Protein AF-A0A1A3HHD6-F1 (afdb_monomer)

Sequence (108 aa):
MLLSFALVALCALGLLAALVPSLWAFLPICSDNCDDPKFSKFFDHTFTGAAVVVDGEVAAVAVAGIGMVVAGIRRTTLWLWPALGAAMVVAAFFGALLIWVNGIPSGH

Foldseek 3Di:
DVLLVLLVVLLVVLLVVLCVLQVVLPPVPCPPCVPPVLNVLLNVLSVVLSVLLVVLLVVLCVQLVVQQVVCVVVVHDNNPRSVSSSVSNVVSSVVSVVSNVVSHDDDD

Secondary structure (DSSP, 8-state):
-HHHHHHHHHHHHHHHHHHHHHHHHTSTTHHHHTT-HHHHHHHHHHHHHHHHHHHHHHHHHHHHHHHHHHHHHHT--SSHHHHHHHHHHHHHHHHHHHHHHHHS----

pLDDT: mean 79.75, std 10.61, range [39.75, 90.88]

Mean predicted aligned error: 7.67 Å

Solvent-accessible surface area (backbone atoms only — not comparable to full-atom values): 5554 Å² total; per-residue (Å²): 106,72,54,54,53,50,34,54,51,50,46,54,50,50,53,56,58,42,45,54,57,47,56,59,65,66,47,81,69,55,81,83,47,65,86,39,69,57,51,51,47,28,46,53,24,38,52,51,20,39,48,41,36,54,54,25,38,54,51,15,52,50,51,17,49,55,39,34,53,52,19,60,74,68,72,45,78,56,63,61,26,29,52,51,17,38,51,38,37,53,51,22,44,53,52,19,50,55,38,38,61,72,18,54,72,76,94,122

Nearest PDB structures (foldseek):
  8gym-assembly1_x  TM=5.907E-01  e=2.708E+00  Tetrahymena thermophila SB210
  8bqs-assembly1_Eq  TM=5.824E-01  e=2.855E+00  Tetrahymena thermophila SB210
  7a0g-assembly1_DDD  TM=4.537E-01  e=1.773E+00  Serratia marcescens

Radius of gyration: 17.62 Å; Cα contacts (8 Å, |Δi|>4): 101; chains: 1; bounding box: 45×20×51 Å

Structure (mmCIF, N/CA/C/O backbone):
data_AF-A0A1A3HHD6-F1
#
_entry.id   AF-A0A1A3HHD6-F1
#
loop_
_atom_site.group_PDB
_atom_site.id
_atom_site.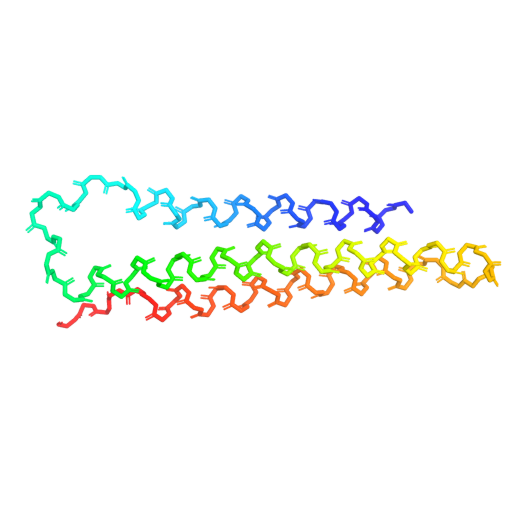type_symbol
_atom_site.label_atom_id
_atom_site.label_alt_id
_atom_site.label_comp_id
_atom_site.label_asym_id
_atom_site.label_entity_id
_atom_site.label_seq_id
_atom_site.pdbx_PDB_ins_code
_atom_site.Cartn_x
_atom_site.Cartn_y
_atom_site.Cartn_z
_atom_site.occupancy
_atom_site.B_iso_or_equiv
_atom_site.auth_seq_id
_atom_site.auth_comp_id
_atom_site.auth_asym_id
_atom_site.auth_atom_id
_atom_site.pdbx_PDB_model_num
ATOM 1 N N . MET A 1 1 ? -7.575 6.551 18.641 1.00 63.56 1 MET A N 1
ATOM 2 C CA . MET A 1 1 ? -7.049 7.797 18.043 1.00 63.56 1 MET A CA 1
ATOM 3 C C . MET A 1 1 ? -5.671 7.598 17.432 1.00 63.56 1 MET A C 1
ATOM 5 O O . MET A 1 1 ? -5.590 7.677 16.219 1.00 63.56 1 MET A O 1
ATOM 9 N N . LEU A 1 2 ? -4.625 7.267 18.201 1.00 79.50 2 LEU A N 1
ATOM 10 C CA . LEU A 1 2 ? -3.255 7.068 17.680 1.00 79.50 2 LEU A CA 1
ATOM 11 C C . LEU A 1 2 ? -3.164 6.131 16.459 1.00 79.50 2 LEU A C 1
ATOM 13 O O . LEU A 1 2 ? -2.543 6.481 15.466 1.00 79.50 2 LEU A O 1
ATOM 17 N N . LEU A 1 3 ? -3.854 4.989 16.492 1.00 80.06 3 LEU A N 1
ATOM 18 C CA . LEU A 1 3 ? -3.890 4.038 15.373 1.00 80.06 3 LEU A CA 1
ATOM 19 C C . LEU A 1 3 ? -4.563 4.581 14.103 1.00 80.06 3 LEU A C 1
ATOM 21 O O . LEU A 1 3 ? -4.149 4.250 13.000 1.00 80.06 3 LEU A O 1
ATOM 25 N N . SER A 1 4 ? -5.583 5.426 14.244 1.00 78.38 4 SER A N 1
ATOM 26 C CA . SER A 1 4 ? -6.248 6.066 13.106 1.00 78.38 4 SER A CA 1
ATOM 27 C C 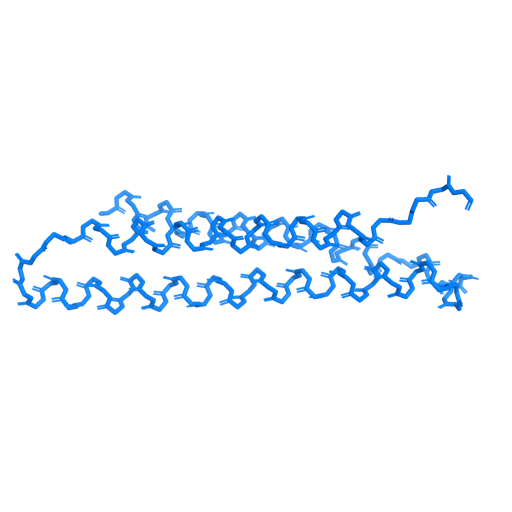. SER A 1 4 ? -5.336 7.117 12.466 1.00 78.38 4 SER A C 1
ATOM 29 O O . SER A 1 4 ? -5.264 7.196 11.246 1.00 78.38 4 SER A O 1
ATOM 31 N N . PHE A 1 5 ? -4.587 7.872 13.279 1.00 83.31 5 PHE A N 1
ATOM 32 C CA . PHE A 1 5 ? -3.547 8.779 12.782 1.00 83.31 5 PHE A CA 1
ATOM 33 C C . PHE A 1 5 ? -2.412 8.020 12.092 1.00 83.31 5 PHE A C 1
ATOM 35 O O . PHE A 1 5 ? -1.962 8.442 11.033 1.00 83.31 5 PHE A O 1
ATOM 42 N N . ALA A 1 6 ? -1.987 6.885 12.653 1.00 82.44 6 ALA A N 1
ATOM 43 C CA . ALA A 1 6 ? -0.982 6.028 12.034 1.00 82.44 6 ALA A CA 1
ATOM 44 C C . ALA A 1 6 ? -1.450 5.488 10.673 1.00 82.44 6 ALA A C 1
ATOM 46 O O . ALA A 1 6 ? -0.678 5.515 9.723 1.00 82.44 6 ALA A O 1
ATOM 47 N N . LEU A 1 7 ? -2.714 5.066 10.552 1.00 81.56 7 LEU A N 1
ATOM 48 C CA . LEU A 1 7 ? -3.293 4.631 9.278 1.00 81.56 7 LEU A CA 1
ATOM 49 C C . LEU A 1 7 ? -3.264 5.748 8.225 1.00 81.56 7 LEU A C 1
ATOM 51 O O . LEU A 1 7 ? -2.801 5.525 7.114 1.00 81.56 7 LEU A O 1
ATOM 55 N N . VAL A 1 8 ? -3.701 6.958 8.586 1.00 83.31 8 VAL A N 1
ATOM 56 C CA . VAL A 1 8 ? -3.680 8.112 7.670 1.00 83.31 8 VAL A CA 1
ATOM 57 C C . VAL A 1 8 ? -2.250 8.476 7.266 1.00 83.31 8 VAL A C 1
ATOM 59 O O . VAL A 1 8 ? -1.994 8.743 6.095 1.00 83.31 8 VAL A O 1
ATOM 62 N N . ALA A 1 9 ? -1.307 8.454 8.211 1.00 85.44 9 ALA A N 1
ATOM 63 C CA . ALA A 1 9 ? 0.103 8.699 7.922 1.00 85.44 9 ALA A CA 1
ATOM 64 C C . ALA A 1 9 ? 0.687 7.638 6.976 1.00 85.44 9 ALA A C 1
ATOM 66 O O . ALA A 1 9 ? 1.444 7.986 6.075 1.0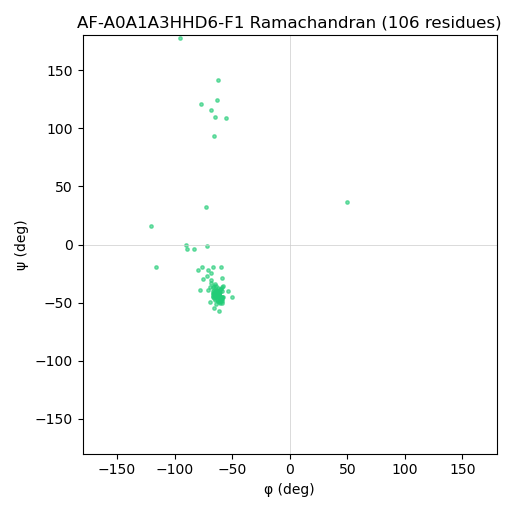0 85.44 9 ALA A O 1
ATOM 67 N N . LEU A 1 10 ? 0.312 6.365 7.145 1.00 82.69 10 LEU A N 1
ATOM 68 C CA . LEU A 1 10 ? 0.728 5.275 6.261 1.00 82.69 10 LEU A CA 1
ATOM 69 C C . LEU A 1 10 ? 0.171 5.438 4.845 1.00 82.69 10 LEU A C 1
ATOM 71 O O . LEU A 1 10 ? 0.931 5.253 3.904 1.00 82.69 10 LEU A O 1
ATOM 75 N N . CYS A 1 11 ? -1.093 5.838 4.683 1.00 82.19 11 CYS A N 1
ATOM 76 C CA . CYS A 1 11 ? -1.649 6.170 3.366 1.00 82.19 11 CYS A CA 1
ATOM 77 C C . CYS A 1 11 ? -0.907 7.352 2.719 1.00 82.19 11 CYS A C 1
ATOM 79 O O . CYS A 1 11 ? -0.494 7.299 1.568 1.00 82.19 11 CYS A O 1
ATOM 81 N N . ALA A 1 12 ? -0.648 8.423 3.477 1.00 83.75 12 ALA A N 1
ATOM 82 C CA . ALA A 1 12 ? 0.110 9.558 2.950 1.00 83.75 12 ALA A CA 1
ATOM 83 C C . ALA A 1 12 ? 1.530 9.153 2.507 1.00 83.75 12 ALA A C 1
ATOM 85 O O . ALA A 1 12 ? 1.999 9.583 1.455 1.00 83.75 12 ALA A O 1
ATOM 86 N N . LEU A 1 13 ? 2.204 8.304 3.287 1.00 85.69 13 LEU A N 1
ATOM 87 C CA . LEU A 1 13 ? 3.514 7.749 2.944 1.00 85.69 13 LEU A CA 1
ATOM 88 C C . LEU A 1 13 ? 3.452 6.831 1.718 1.00 85.69 13 LEU A C 1
ATOM 90 O O . LEU A 1 13 ? 4.337 6.918 0.870 1.00 85.69 13 LEU A O 1
ATOM 94 N N . GLY A 1 14 ? 2.421 5.989 1.608 1.00 77.88 14 GLY A N 1
ATOM 95 C CA . GLY A 1 14 ? 2.189 5.109 0.463 1.00 77.88 14 GLY A CA 1
ATOM 96 C C . GLY A 1 14 ? 2.053 5.899 -0.834 1.00 77.88 14 GLY A C 1
ATOM 97 O O . GLY A 1 14 ? 2.797 5.655 -1.787 1.00 77.88 14 GLY A O 1
ATOM 98 N N . LEU A 1 15 ? 1.205 6.929 -0.831 1.00 80.62 15 LEU A N 1
ATOM 99 C CA . LEU A 1 15 ? 1.046 7.858 -1.952 1.00 80.62 15 LEU A CA 1
ATOM 100 C C . LEU A 1 15 ? 2.346 8.589 -2.304 1.00 80.62 15 LEU A C 1
ATOM 102 O O . LEU A 1 15 ? 2.725 8.638 -3.474 1.00 80.62 15 LEU A O 1
ATOM 106 N N . LEU A 1 16 ? 3.056 9.134 -1.310 1.00 84.56 16 LEU A N 1
ATOM 107 C CA . LEU A 1 16 ? 4.339 9.815 -1.533 1.00 84.56 16 LEU A CA 1
ATOM 108 C C . LEU A 1 16 ? 5.386 8.885 -2.141 1.00 84.56 16 LEU A C 1
ATOM 110 O O . LEU A 1 16 ? 6.152 9.293 -3.011 1.00 84.56 16 LEU A O 1
ATOM 114 N N . ALA A 1 17 ? 5.418 7.631 -1.712 1.00 79.38 17 ALA A N 1
ATOM 115 C CA . ALA A 1 17 ? 6.347 6.665 -2.257 1.00 79.38 17 ALA A CA 1
ATOM 116 C C . ALA A 1 17 ? 5.939 6.158 -3.650 1.00 79.38 17 ALA A C 1
ATOM 118 O O . ALA A 1 17 ? 6.830 5.887 -4.446 1.00 79.38 17 ALA A O 1
ATOM 119 N N . ALA A 1 18 ? 4.646 6.104 -3.992 1.00 76.94 18 ALA A N 1
ATOM 120 C CA . ALA A 1 18 ? 4.178 5.831 -5.358 1.00 76.94 18 ALA A CA 1
ATOM 121 C C . ALA A 1 18 ? 4.420 7.009 -6.325 1.00 76.94 18 ALA A C 1
ATOM 123 O O . ALA A 1 18 ? 4.605 6.812 -7.531 1.00 76.94 18 ALA A O 1
ATOM 124 N N . LEU A 1 19 ? 4.475 8.237 -5.802 1.00 79.56 19 LEU A N 1
ATOM 125 C CA . LEU A 1 19 ? 4.817 9.443 -6.561 1.00 79.56 19 LEU A CA 1
ATOM 126 C C . LEU A 1 19 ? 6.254 9.416 -7.099 1.00 79.56 19 LEU A C 1
ATOM 128 O O . LEU A 1 19 ? 6.498 9.886 -8.203 1.00 79.56 19 LEU A O 1
ATOM 132 N N . VAL A 1 20 ? 7.211 8.845 -6.365 1.00 80.50 20 VAL A N 1
ATOM 133 C CA . VAL A 1 20 ? 8.623 8.814 -6.790 1.00 80.50 20 VAL A CA 1
ATOM 134 C C . VAL A 1 20 ? 8.834 8.047 -8.109 1.00 80.50 20 VAL A C 1
ATOM 136 O O . VAL A 1 20 ? 9.342 8.652 -9.055 1.00 80.50 20 VAL A O 1
ATOM 139 N N . PRO A 1 21 ? 8.451 6.760 -8.238 1.00 72.25 21 PRO A N 1
ATOM 140 C CA . PRO A 1 21 ? 8.638 6.012 -9.477 1.00 72.25 21 PRO A CA 1
ATOM 141 C C . PRO A 1 21 ? 7.740 6.528 -10.607 1.00 72.25 21 PRO A C 1
ATOM 143 O O . PRO A 1 21 ? 8.179 6.542 -11.754 1.00 72.25 21 PRO A O 1
ATOM 146 N N . SER A 1 22 ? 6.529 7.018 -10.312 1.00 73.56 22 SER A N 1
ATOM 147 C CA . SER A 1 22 ? 5.662 7.612 -11.341 1.00 73.56 22 SER A CA 1
ATOM 148 C C . SER A 1 22 ? 6.254 8.899 -11.920 1.00 73.56 22 SER A C 1
ATOM 150 O O . SER A 1 22 ? 6.336 9.023 -13.138 1.00 73.56 22 SER A O 1
ATOM 152 N N . LEU A 1 23 ? 6.763 9.816 -11.090 1.00 77.19 23 LEU A N 1
ATOM 153 C CA . LEU A 1 23 ? 7.492 11.001 -11.563 1.00 77.19 23 LEU A CA 1
ATOM 154 C C . LEU A 1 23 ? 8.719 10.620 -12.396 1.00 77.19 23 LEU A C 1
ATOM 156 O O . LEU A 1 23 ? 9.020 11.284 -13.386 1.00 77.19 23 LEU A O 1
ATOM 160 N N . TRP A 1 24 ? 9.401 9.537 -12.022 1.00 70.81 24 TRP A N 1
ATOM 161 C CA . TRP A 1 24 ? 10.541 9.022 -12.773 1.00 70.81 24 TRP A CA 1
ATOM 162 C C . TRP A 1 24 ? 10.136 8.494 -14.157 1.00 70.81 24 TRP A C 1
ATOM 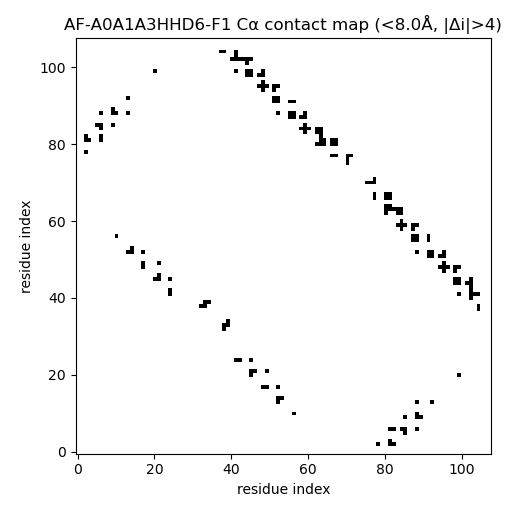164 O O . TRP A 1 24 ? 10.824 8.759 -15.138 1.00 70.81 24 TRP A O 1
ATOM 174 N N . ALA A 1 25 ? 8.984 7.824 -14.258 1.00 65.94 25 ALA A N 1
ATOM 175 C CA . ALA A 1 25 ? 8.416 7.357 -15.523 1.00 65.94 25 ALA A CA 1
ATOM 176 C C . ALA A 1 25 ? 7.922 8.497 -16.439 1.00 65.94 25 ALA A C 1
ATOM 178 O O . ALA A 1 25 ? 7.868 8.319 -17.653 1.00 65.94 25 ALA A O 1
ATOM 179 N N . PHE A 1 26 ? 7.585 9.666 -15.882 1.00 64.81 26 PHE A N 1
ATOM 180 C CA . PHE A 1 26 ? 7.174 10.858 -16.639 1.00 64.81 26 PHE A CA 1
ATOM 181 C C . PHE A 1 26 ? 8.336 11.778 -17.052 1.00 64.81 26 PHE A C 1
ATOM 183 O O . PHE A 1 26 ? 8.106 12.763 -17.761 1.00 64.81 26 PHE A O 1
ATOM 190 N N . LEU A 1 27 ? 9.579 11.494 -16.639 1.00 63.66 27 LEU A N 1
ATOM 191 C CA . LEU A 1 27 ? 10.742 12.235 -17.131 1.00 63.66 27 LEU A CA 1
ATOM 192 C C . LEU A 1 27 ? 10.880 12.042 -18.656 1.00 63.66 27 LEU A C 1
ATOM 194 O O . LEU A 1 27 ? 10.679 10.933 -19.152 1.00 63.66 27 LEU A O 1
ATOM 198 N N . PRO A 1 28 ? 11.265 13.085 -19.417 1.00 53.81 28 PRO A N 1
ATOM 199 C CA . PRO A 1 28 ? 11.270 13.092 -20.886 1.00 53.81 28 PRO A CA 1
ATOM 200 C C . PRO A 1 28 ? 12.388 12.240 -21.531 1.00 53.81 28 PRO A C 1
ATOM 202 O O . PRO A 1 28 ? 12.876 12.558 -22.610 1.00 53.81 28 PRO A O 1
ATOM 205 N N . ILE A 1 29 ? 12.786 11.132 -20.900 1.00 54.41 29 ILE A N 1
ATOM 206 C CA . ILE A 1 29 ? 13.745 10.141 -21.425 1.00 54.41 29 ILE A CA 1
ATOM 207 C C . ILE A 1 29 ? 13.157 9.401 -22.647 1.00 54.41 29 ILE A C 1
ATOM 209 O O . ILE A 1 29 ? 13.879 8.865 -23.483 1.00 54.41 29 ILE A O 1
ATOM 213 N N . CYS A 1 30 ? 11.834 9.445 -22.801 1.00 55.44 30 CYS A N 1
ATOM 214 C CA . CYS A 1 30 ? 11.072 8.810 -23.871 1.00 55.44 30 CYS A CA 1
ATOM 215 C C . CYS A 1 30 ? 11.213 9.453 -25.267 1.00 55.44 30 CYS A C 1
ATOM 217 O O . CYS A 1 30 ? 10.620 8.943 -26.212 1.00 55.44 30 CYS A O 1
ATOM 219 N N . SER A 1 31 ? 11.973 10.544 -25.444 1.00 55.56 31 SER A N 1
ATOM 220 C CA . SER A 1 31 ? 12.144 11.128 -26.788 1.00 55.56 31 SER A CA 1
ATOM 221 C C . SER A 1 31 ? 12.961 10.234 -27.732 1.00 55.56 31 SER A C 1
ATOM 223 O O . SER A 1 31 ? 12.684 10.244 -28.926 1.00 55.56 31 SER A O 1
ATOM 225 N N . ASP A 1 32 ? 13.911 9.444 -27.211 1.00 58.41 32 ASP A N 1
ATOM 226 C CA . ASP A 1 32 ? 14.823 8.633 -28.041 1.00 58.41 32 ASP A CA 1
ATOM 227 C C . ASP A 1 32 ? 14.675 7.108 -27.837 1.00 58.41 32 ASP A C 1
ATOM 229 O O . ASP A 1 32 ? 15.046 6.334 -28.715 1.00 58.41 32 ASP A O 1
ATOM 233 N N . ASN A 1 33 ? 14.080 6.656 -26.723 1.00 57.50 33 ASN A N 1
ATOM 234 C CA . ASN A 1 33 ? 14.027 5.233 -26.329 1.00 57.50 33 ASN A CA 1
ATOM 235 C C . ASN A 1 33 ? 12.601 4.652 -26.181 1.00 57.50 33 ASN A C 1
ATOM 237 O O . ASN A 1 33 ? 12.423 3.591 -25.583 1.00 57.50 33 ASN A O 1
ATOM 241 N N . CYS A 1 34 ? 11.579 5.325 -26.718 1.00 57.56 34 CYS A N 1
ATOM 242 C CA . CYS A 1 34 ? 10.163 4.952 -26.553 1.00 57.56 34 CYS A CA 1
ATOM 243 C C . CYS A 1 34 ? 9.794 3.542 -27.059 1.00 57.56 34 CYS A C 1
ATOM 245 O O . CYS A 1 34 ? 8.882 2.924 -26.514 1.00 57.56 34 CYS A O 1
ATOM 247 N N . ASP A 1 35 ? 10.506 3.028 -28.065 1.00 62.00 35 ASP A N 1
ATOM 248 C CA . ASP A 1 35 ? 10.251 1.701 -28.650 1.00 62.00 35 ASP A CA 1
ATOM 249 C C . ASP A 1 35 ? 11.042 0.565 -27.978 1.00 62.00 35 ASP A C 1
ATOM 251 O O . ASP A 1 35 ? 10.915 -0.600 -28.361 1.00 62.00 35 ASP A O 1
ATOM 255 N N . ASP A 1 36 ? 11.864 0.864 -26.968 1.00 68.94 36 ASP A N 1
ATOM 256 C CA . ASP A 1 36 ? 12.636 -0.165 -26.279 1.00 68.94 36 ASP A CA 1
ATOM 257 C C . ASP A 1 36 ? 11.721 -0.948 -25.307 1.00 68.94 36 ASP A C 1
ATOM 259 O O . ASP A 1 36 ? 11.137 -0.365 -24.382 1.00 68.94 36 ASP A O 1
ATOM 263 N N . PRO A 1 37 ? 11.587 -2.282 -25.459 1.00 71.31 37 PRO A N 1
ATOM 264 C CA . PRO A 1 37 ? 10.728 -3.106 -24.606 1.00 71.31 37 PRO A CA 1
ATOM 265 C C . PRO A 1 37 ? 11.114 -3.051 -23.119 1.00 71.31 37 PRO A C 1
ATOM 267 O O . PRO A 1 37 ? 10.299 -3.369 -22.250 1.00 71.31 37 PRO A O 1
ATOM 270 N N . LYS A 1 38 ? 12.346 -2.632 -22.796 1.00 68.19 38 LYS A N 1
ATOM 271 C CA . LYS A 1 38 ? 12.778 -2.394 -21.414 1.00 68.19 38 LYS A CA 1
ATOM 272 C C . LYS A 1 38 ? 12.028 -1.212 -20.781 1.00 68.19 38 LYS A C 1
ATOM 274 O O . LYS A 1 38 ? 11.672 -1.283 -19.605 1.00 68.19 38 LYS A O 1
ATOM 279 N N . PHE A 1 39 ? 11.738 -0.163 -21.553 1.00 70.75 39 PHE A N 1
ATOM 280 C CA . PHE A 1 39 ? 11.023 1.025 -21.077 1.00 70.75 39 PHE A CA 1
ATOM 281 C C . PHE A 1 39 ? 9.515 0.792 -20.965 1.00 70.75 39 PHE A C 1
ATOM 283 O O . PHE A 1 39 ? 8.916 1.204 -19.971 1.00 70.75 39 PHE A O 1
ATOM 290 N N . SER A 1 40 ? 8.905 0.064 -21.907 1.00 74.81 40 SER A N 1
ATOM 291 C CA . SER A 1 40 ? 7.478 -0.278 -21.821 1.00 74.81 40 SER A CA 1
ATOM 292 C C . SER A 1 40 ? 7.170 -1.166 -20.610 1.00 74.81 40 SER A C 1
ATOM 294 O O . SER A 1 40 ? 6.208 -0.903 -19.887 1.00 74.81 40 SER A O 1
ATOM 296 N N . LYS A 1 41 ? 8.035 -2.147 -20.304 1.00 77.38 41 LYS A N 1
ATOM 297 C CA . LYS A 1 41 ? 7.914 -2.978 -19.094 1.00 77.38 41 LYS A CA 1
ATOM 298 C C . LYS A 1 41 ? 8.020 -2.146 -17.811 1.00 77.38 41 LYS A C 1
ATOM 300 O O . LYS A 1 41 ? 7.226 -2.348 -16.892 1.00 77.38 41 LYS A O 1
ATOM 305 N N . PHE A 1 42 ? 8.981 -1.222 -17.743 1.00 76.38 42 PHE A N 1
ATOM 306 C CA . PHE A 1 42 ? 9.158 -0.339 -16.586 1.00 76.38 42 PHE A CA 1
ATOM 307 C C . PHE A 1 42 ? 7.942 0.571 -16.370 1.00 76.38 42 PHE A C 1
ATOM 309 O O . PHE A 1 42 ? 7.482 0.722 -15.236 1.00 76.38 42 PHE A O 1
ATOM 316 N N . PHE A 1 43 ? 7.392 1.138 -17.446 1.00 78.50 43 PHE A N 1
ATOM 317 C CA . PHE A 1 43 ? 6.222 2.014 -17.386 1.00 78.50 43 PHE A CA 1
ATOM 318 C C . PHE A 1 43 ? 4.979 1.258 -16.897 1.00 78.50 43 PHE A C 1
ATOM 320 O O . PHE A 1 43 ? 4.315 1.697 -15.958 1.00 78.50 43 PHE A O 1
ATOM 327 N N . ASP A 1 44 ? 4.722 0.077 -17.463 1.00 82.31 44 ASP A N 1
ATOM 328 C CA . ASP A 1 44 ? 3.582 -0.769 -17.103 1.00 82.31 44 ASP A CA 1
ATOM 329 C C . ASP A 1 44 ? 3.659 -1.259 -15.646 1.00 82.31 44 ASP A C 1
ATOM 331 O O . ASP A 1 44 ? 2.690 -1.169 -14.891 1.00 82.31 44 ASP A O 1
ATOM 335 N N . HIS A 1 45 ? 4.843 -1.684 -15.189 1.00 83.56 45 HIS A N 1
ATOM 336 C CA . HIS A 1 45 ? 5.045 -2.096 -13.794 1.00 83.56 45 HIS A CA 1
ATOM 337 C C . HIS A 1 45 ? 4.956 -0.913 -12.822 1.00 83.56 45 HIS A C 1
ATOM 339 O O . HIS A 1 45 ? 4.411 -1.058 -11.727 1.00 83.56 45 HIS A O 1
ATOM 345 N N . THR A 1 46 ? 5.442 0.270 -13.208 1.00 82.56 46 THR A N 1
ATOM 346 C CA . THR A 1 46 ? 5.308 1.493 -12.402 1.00 82.56 46 THR A CA 1
ATOM 347 C C . THR A 1 46 ? 3.840 1.845 -12.172 1.00 82.56 46 THR A C 1
ATOM 349 O O . THR A 1 46 ? 3.431 2.020 -11.021 1.00 82.56 46 THR A O 1
ATOM 352 N N . PHE A 1 47 ? 3.040 1.879 -13.243 1.00 82.38 47 PHE A N 1
ATOM 353 C CA . PHE A 1 47 ? 1.603 2.153 -13.170 1.00 82.38 47 PHE A CA 1
ATOM 354 C C . PHE A 1 47 ? 0.839 1.071 -12.412 1.00 82.38 47 PHE A C 1
ATOM 356 O O . PHE A 1 47 ? 0.023 1.392 -11.551 1.00 82.38 47 PHE A O 1
ATOM 363 N N . THR A 1 48 ? 1.142 -0.200 -12.675 1.00 86.94 48 THR A N 1
ATOM 364 C CA . THR A 1 48 ? 0.518 -1.325 -11.970 1.00 86.94 48 THR A CA 1
ATOM 365 C C . THR A 1 48 ? 0.810 -1.259 -10.473 1.00 86.94 48 THR A C 1
ATOM 367 O O . THR A 1 48 ? -0.101 -1.389 -9.661 1.00 86.94 48 THR A O 1
ATOM 370 N N . GLY A 1 49 ? 2.059 -0.989 -10.080 1.00 85.06 49 GLY A N 1
ATOM 371 C CA . GLY A 1 49 ? 2.414 -0.824 -8.672 1.00 85.06 49 GLY A CA 1
ATOM 372 C C . GLY A 1 49 ? 1.708 0.372 -8.025 1.00 85.06 49 GLY A C 1
ATOM 373 O O . GLY A 1 49 ? 1.215 0.248 -6.908 1.00 85.06 49 GLY A O 1
ATOM 374 N N . ALA A 1 50 ? 1.574 1.500 -8.732 1.00 85.44 50 ALA A N 1
ATOM 375 C CA . ALA A 1 50 ? 0.817 2.652 -8.237 1.00 85.44 50 ALA A CA 1
ATOM 376 C C . ALA A 1 50 ? -0.676 2.330 -8.041 1.00 85.44 50 ALA A C 1
ATOM 378 O O . ALA A 1 50 ? -1.244 2.687 -7.009 1.00 85.44 50 ALA A O 1
ATOM 379 N N . ALA A 1 51 ? -1.294 1.608 -8.981 1.00 87.12 51 ALA A N 1
ATOM 380 C CA . ALA A 1 51 ? -2.677 1.151 -8.858 1.00 87.12 51 ALA A CA 1
ATOM 381 C C . ALA A 1 51 ? -2.865 0.243 -7.632 1.00 87.12 51 ALA A C 1
ATOM 383 O O . ALA A 1 51 ? -3.769 0.471 -6.834 1.00 87.12 51 ALA A O 1
ATOM 384 N N . VAL A 1 52 ? -1.948 -0.708 -7.409 1.00 90.25 52 VAL A N 1
ATOM 385 C CA . VAL A 1 52 ? -1.970 -1.598 -6.235 1.00 90.25 52 VAL A CA 1
ATOM 386 C C . VAL A 1 52 ? -1.920 -0.818 -4.917 1.00 90.25 52 VAL A C 1
ATOM 388 O O . VAL A 1 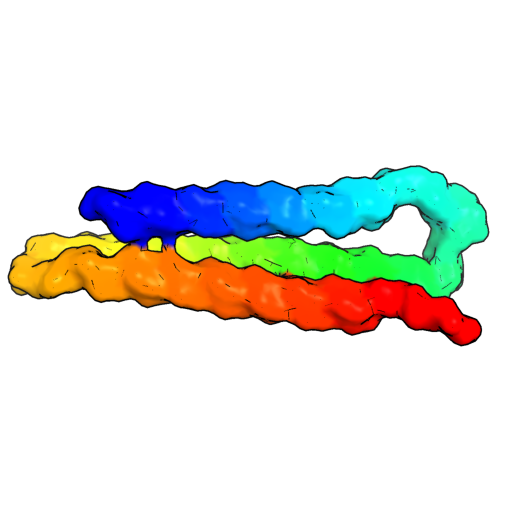52 ? -2.632 -1.178 -3.978 1.00 90.25 52 VAL A O 1
ATOM 391 N N . VAL A 1 53 ? -1.117 0.251 -4.831 1.00 87.50 53 VAL A N 1
ATOM 392 C CA . VAL A 1 53 ? -1.080 1.118 -3.637 1.00 87.50 53 VAL A CA 1
ATOM 393 C C . VAL A 1 53 ? -2.426 1.812 -3.432 1.00 87.50 53 VAL A C 1
ATOM 395 O O . VAL A 1 53 ? -2.994 1.713 -2.347 1.00 87.50 53 VAL A O 1
ATOM 398 N N . VAL A 1 54 ? -2.959 2.469 -4.467 1.00 89.06 54 VAL A N 1
ATOM 399 C CA . VAL A 1 54 ? -4.216 3.230 -4.370 1.00 89.06 54 VAL A CA 1
ATOM 400 C C . VAL A 1 54 ? -5.391 2.319 -4.009 1.00 89.06 54 VAL A C 1
ATOM 402 O O . VAL A 1 54 ? -6.127 2.607 -3.065 1.00 89.06 54 VAL A O 1
ATOM 405 N N . ASP A 1 55 ? -5.541 1.189 -4.700 1.00 89.06 55 ASP A N 1
ATOM 406 C CA . ASP A 1 55 ? -6.615 0.229 -4.432 1.00 89.06 55 ASP A CA 1
ATOM 407 C C . ASP A 1 55 ? -6.484 -0.386 -3.030 1.00 89.06 55 ASP A C 1
ATOM 409 O O . ASP A 1 55 ? -7.474 -0.543 -2.306 1.00 89.06 55 ASP A O 1
ATOM 413 N N . GLY A 1 56 ? -5.250 -0.683 -2.608 1.00 87.62 56 GLY A N 1
ATOM 414 C CA . GLY A 1 56 ? -4.947 -1.190 -1.274 1.00 87.62 56 GLY A CA 1
ATOM 415 C C . GLY A 1 56 ? -5.312 -0.206 -0.162 1.00 87.62 56 GLY A C 1
ATOM 416 O O . GLY A 1 56 ? -5.888 -0.607 0.852 1.00 87.62 56 GLY A O 1
ATOM 417 N N . GLU A 1 57 ? -5.037 1.084 -0.354 1.00 88.62 57 GLU A N 1
ATOM 418 C CA . GLU A 1 57 ? -5.407 2.142 0.589 1.00 88.62 57 GLU A CA 1
ATOM 419 C C . GLU A 1 57 ? -6.921 2.335 0.681 1.00 88.62 57 GLU A C 1
ATOM 421 O O . GLU A 1 57 ? -7.465 2.411 1.787 1.00 88.62 57 GLU A O 1
ATOM 426 N N . VAL A 1 58 ? -7.625 2.351 -0.455 1.00 90.88 58 VAL A N 1
ATOM 427 C CA . VAL A 1 58 ? -9.092 2.453 -0.482 1.00 90.88 58 VAL A CA 1
ATOM 428 C C . VAL A 1 58 ? -9.720 1.287 0.282 1.00 90.88 58 VAL A C 1
ATOM 430 O O . VAL A 1 58 ? -10.579 1.499 1.145 1.00 90.88 58 VAL A O 1
ATOM 433 N N . ALA A 1 59 ? -9.257 0.059 0.030 1.00 90.62 59 ALA A N 1
ATOM 434 C CA . ALA A 1 59 ? -9.725 -1.124 0.742 1.00 90.62 59 ALA A CA 1
ATOM 435 C C . ALA A 1 59 ? -9.411 -1.051 2.247 1.00 90.62 59 ALA A C 1
ATOM 437 O O . ALA A 1 59 ? -10.281 -1.323 3.077 1.00 90.62 59 ALA A O 1
ATOM 438 N N . ALA A 1 60 ? -8.198 -0.634 2.614 1.00 88.19 60 ALA A N 1
ATOM 439 C CA . ALA A 1 60 ? -7.775 -0.495 4.004 1.00 88.19 60 ALA A CA 1
ATOM 440 C C . ALA A 1 60 ? -8.634 0.510 4.785 1.00 88.19 60 ALA A C 1
ATOM 442 O O . ALA A 1 60 ? -9.076 0.218 5.901 1.00 88.19 60 ALA A O 1
ATOM 443 N N . VAL A 1 61 ? -8.900 1.680 4.198 1.00 88.44 61 VAL A N 1
ATOM 444 C CA . VAL A 1 61 ? -9.737 2.721 4.806 1.00 88.44 61 VAL A CA 1
ATOM 445 C C . VAL A 1 61 ? -11.185 2.250 4.922 1.00 88.44 61 VAL A C 1
ATOM 447 O O . VAL A 1 61 ? -11.798 2.448 5.972 1.00 88.44 61 VAL A O 1
ATOM 450 N N . ALA A 1 62 ? -11.724 1.576 3.901 1.00 90.50 62 ALA A N 1
ATOM 451 C CA . ALA A 1 62 ? -13.073 1.017 3.949 1.00 90.50 62 ALA A CA 1
ATOM 452 C C . ALA A 1 62 ? -13.219 -0.013 5.081 1.00 90.50 62 ALA A C 1
ATOM 454 O O . ALA A 1 62 ? -14.141 0.085 5.893 1.00 90.50 62 ALA A O 1
ATOM 455 N N . VAL A 1 63 ? -12.281 -0.959 5.192 1.00 90.19 63 VAL A N 1
ATOM 456 C CA . VAL A 1 63 ? -12.294 -1.993 6.237 1.00 90.19 63 VAL A CA 1
ATOM 457 C C . VAL A 1 63 ? -12.136 -1.382 7.629 1.00 90.19 63 VAL A C 1
ATOM 459 O O . VAL A 1 63 ? -12.897 -1.718 8.540 1.00 90.19 63 VAL A O 1
ATOM 462 N N . ALA A 1 64 ? -11.198 -0.448 7.805 1.00 87.50 64 ALA A N 1
ATOM 463 C CA . ALA A 1 64 ? -11.003 0.234 9.080 1.00 87.50 64 ALA A CA 1
ATOM 464 C C . ALA A 1 64 ? -12.229 1.074 9.475 1.00 87.50 64 ALA A C 1
ATOM 466 O O . ALA A 1 64 ? -12.652 1.037 10.631 1.00 87.50 64 ALA A O 1
ATOM 467 N N . GLY A 1 65 ? -12.822 1.801 8.525 1.00 85.75 65 GLY A N 1
ATOM 468 C CA . GLY A 1 65 ? -13.993 2.648 8.739 1.00 85.75 65 GLY A CA 1
ATOM 469 C C . GLY A 1 65 ? -15.238 1.843 9.105 1.00 85.75 65 GLY A C 1
ATOM 470 O O . GLY A 1 65 ? -15.823 2.065 10.167 1.00 85.75 65 GLY A O 1
ATOM 471 N N . ILE A 1 66 ? -15.608 0.861 8.276 1.00 89.81 66 ILE A N 1
ATOM 472 C CA . ILE A 1 66 ? -16.756 -0.027 8.526 1.00 89.81 66 ILE A CA 1
ATOM 473 C C . ILE A 1 66 ? -16.561 -0.770 9.850 1.00 89.81 66 ILE A C 1
ATOM 475 O O . ILE A 1 66 ? -17.463 -0.817 10.688 1.00 89.81 66 ILE A O 1
ATOM 479 N N . GLY A 1 67 ? -15.358 -1.295 10.073 1.00 85.25 67 GLY A N 1
ATOM 480 C CA . GLY A 1 67 ? -14.987 -1.991 11.292 1.00 85.25 67 GLY A CA 1
ATOM 481 C C . GLY A 1 67 ? -15.140 -1.144 12.554 1.00 85.25 67 GLY A C 1
ATOM 482 O O . GLY A 1 67 ? -15.724 -1.599 13.539 1.00 85.25 67 GLY A O 1
ATOM 483 N N . MET A 1 68 ? -14.685 0.113 12.523 1.00 85.19 68 MET A N 1
ATOM 484 C CA . MET A 1 68 ? -14.870 1.044 13.639 1.00 85.19 68 MET A CA 1
ATOM 485 C C . MET A 1 68 ? -16.344 1.370 13.893 1.00 85.19 68 MET A C 1
ATOM 487 O O . MET A 1 68 ? -16.748 1.412 15.054 1.00 85.19 68 MET A O 1
ATOM 491 N N . VAL A 1 69 ? -17.161 1.549 12.847 1.00 87.19 69 VAL A N 1
ATOM 492 C CA . VAL A 1 69 ? -18.611 1.779 12.995 1.00 87.19 69 VAL A CA 1
ATOM 493 C C . VAL A 1 69 ? -19.276 0.580 13.669 1.00 87.19 69 VAL A C 1
ATOM 495 O O . VAL A 1 69 ? -19.970 0.737 14.674 1.00 87.19 69 VAL A O 1
ATOM 498 N N . VAL A 1 70 ? -19.013 -0.634 13.177 1.00 86.25 70 VAL A N 1
ATOM 499 C CA . VAL A 1 70 ? -19.570 -1.869 13.748 1.00 86.25 70 VAL A CA 1
ATOM 500 C C . VAL A 1 70 ? -19.098 -2.074 15.187 1.00 86.25 70 VAL A C 1
ATOM 502 O O . VAL A 1 70 ? -19.907 -2.412 16.053 1.00 86.25 70 VAL A O 1
ATOM 505 N N . ALA A 1 71 ? -17.815 -1.839 15.472 1.00 85.56 71 ALA A N 1
ATOM 506 C CA . ALA A 1 71 ? -17.272 -1.967 16.820 1.00 85.56 71 ALA A CA 1
ATOM 507 C C . ALA A 1 71 ? -17.849 -0.929 17.789 1.00 85.56 71 ALA A C 1
ATOM 509 O O . ALA A 1 71 ? -18.107 -1.260 18.945 1.00 85.56 71 ALA A O 1
ATOM 510 N N . GLY A 1 72 ? -18.106 0.293 17.314 1.00 84.00 72 GLY A N 1
ATOM 511 C CA . GLY A 1 72 ? -18.786 1.337 18.077 1.00 84.00 72 GLY A CA 1
ATOM 512 C C . GLY A 1 72 ? -20.218 0.945 18.439 1.00 84.00 72 GLY A C 1
ATOM 513 O O . GLY A 1 72 ? -20.606 1.063 19.600 1.00 84.00 72 GLY A O 1
ATOM 514 N N . ILE A 1 73 ? -20.972 0.389 17.483 1.00 88.88 73 ILE A N 1
ATOM 515 C CA . ILE A 1 73 ? -22.340 -0.108 17.712 1.00 88.88 73 ILE A CA 1
ATOM 516 C C . ILE A 1 73 ? -22.337 -1.270 18.714 1.00 88.88 73 ILE A C 1
ATOM 518 O O . ILE A 1 73 ? -23.157 -1.309 19.629 1.00 88.88 73 ILE A O 1
ATOM 522 N N . ARG A 1 74 ? -21.400 -2.215 18.567 1.00 88.62 74 ARG A N 1
ATOM 523 C CA . ARG A 1 74 ? -21.320 -3.418 19.412 1.00 88.62 74 ARG A CA 1
ATOM 524 C C . ARG A 1 74 ? -20.589 -3.205 20.741 1.00 88.62 74 ARG A C 1
ATOM 526 O O . ARG A 1 74 ? -20.524 -4.139 21.534 1.00 88.62 74 ARG A O 1
ATOM 533 N N . ARG A 1 75 ? -20.036 -2.010 20.991 1.00 81.38 75 ARG A N 1
ATOM 534 C CA . ARG A 1 75 ? -19.144 -1.706 22.130 1.00 81.38 75 ARG A CA 1
ATOM 535 C C . ARG A 1 75 ? -17.998 -2.718 22.281 1.00 81.38 75 ARG A C 1
ATOM 537 O O . ARG A 1 75 ? -17.613 -3.081 23.389 1.00 81.38 75 ARG A O 1
ATOM 544 N N . THR A 1 76 ? -17.468 -3.190 21.158 1.00 81.38 76 THR A N 1
ATOM 545 C CA . THR A 1 76 ? -16.332 -4.120 21.110 1.00 81.38 76 THR A CA 1
ATOM 546 C C . THR A 1 76 ? -15.018 -3.366 20.911 1.00 81.38 76 THR A C 1
ATOM 548 O O . THR A 1 76 ? -14.996 -2.149 20.744 1.00 81.38 76 THR A O 1
ATOM 551 N N . THR A 1 77 ? -13.898 -4.087 20.900 1.00 76.25 77 THR A N 1
ATOM 552 C CA . THR A 1 77 ? -12.553 -3.520 20.752 1.00 76.25 77 THR A CA 1
ATOM 553 C C . THR A 1 77 ? -12.410 -2.669 19.480 1.00 76.25 77 THR A C 1
ATOM 555 O O . THR A 1 77 ? -12.353 -3.187 18.368 1.00 76.25 77 THR A O 1
ATOM 558 N N . LEU A 1 78 ? -12.308 -1.348 19.656 1.00 78.62 78 LEU A N 1
ATOM 559 C CA . LEU A 1 78 ? -12.224 -0.349 18.577 1.00 78.62 78 LEU A CA 1
ATOM 560 C C . LEU A 1 78 ? -10.845 -0.269 17.902 1.00 78.62 78 LEU A C 1
ATOM 562 O O . LEU A 1 78 ? -10.734 0.251 16.798 1.00 78.62 78 LEU A O 1
ATOM 566 N N . TRP A 1 79 ? -9.793 -0.771 18.555 1.00 77.38 79 TRP A N 1
ATOM 567 C CA . TRP A 1 79 ? -8.421 -0.754 18.030 1.00 77.38 79 TRP A CA 1
ATOM 568 C C . TRP A 1 79 ? -8.270 -1.643 16.800 1.00 77.38 79 TRP A C 1
ATOM 570 O O . TRP A 1 79 ? -7.605 -1.238 15.846 1.00 77.38 79 TRP A O 1
ATOM 580 N N . LEU A 1 80 ? -8.825 -2.861 16.837 1.00 87.19 80 LEU A N 1
ATOM 581 C CA . LEU A 1 80 ? -8.427 -3.956 15.942 1.00 87.19 80 LEU A CA 1
ATOM 582 C C . LEU A 1 80 ? -8.589 -3.595 14.456 1.00 87.19 80 LEU A C 1
ATOM 584 O O . LEU A 1 80 ? -7.759 -3.957 13.630 1.00 87.19 80 LEU A O 1
ATOM 588 N N . TRP A 1 81 ? -9.631 -2.830 14.139 1.00 86.75 81 TRP A N 1
ATOM 589 C CA . TRP A 1 81 ? -9.998 -2.449 12.778 1.00 86.75 81 TRP A CA 1
ATOM 590 C C . TRP A 1 81 ? -9.005 -1.472 12.126 1.00 86.75 81 TRP A C 1
ATOM 592 O O . TRP A 1 81 ? -8.521 -1.775 11.038 1.00 86.75 81 TRP A O 1
ATOM 602 N N . PRO A 1 82 ? -8.606 -0.363 12.782 1.00 81.56 82 PRO A N 1
ATOM 603 C CA . PRO A 1 82 ? -7.472 0.450 12.353 1.00 81.56 82 PRO A CA 1
ATOM 604 C C . PRO A 1 82 ? -6.167 -0.326 12.155 1.00 81.56 82 PRO A C 1
ATOM 606 O O . PRO A 1 82 ? -5.447 -0.056 11.199 1.00 81.56 82 PRO A O 1
ATOM 609 N N . ALA A 1 83 ? -5.855 -1.285 13.035 1.00 85.62 83 ALA A N 1
ATOM 610 C CA . ALA A 1 83 ? -4.636 -2.087 12.908 1.00 85.62 83 ALA A CA 1
ATOM 611 C C . ALA A 1 83 ? -4.679 -2.983 11.665 1.00 85.62 83 ALA A C 1
ATOM 613 O O . ALA A 1 83 ? -3.683 -3.112 10.958 1.00 85.62 83 ALA A O 1
ATOM 614 N N . LEU A 1 84 ? -5.844 -3.566 11.382 1.00 89.00 84 LEU A N 1
ATOM 615 C CA . LEU A 1 84 ? -6.055 -4.395 10.204 1.00 89.00 84 LEU A CA 1
ATOM 616 C C . LEU A 1 84 ? -5.969 -3.568 8.915 1.00 89.00 84 LEU A C 1
ATOM 618 O O . LEU A 1 84 ? -5.277 -3.972 7.986 1.00 89.00 84 LEU A O 1
ATOM 622 N N . GLY A 1 85 ? -6.570 -2.374 8.893 1.00 85.88 85 GLY A N 1
ATOM 623 C CA . GLY A 1 85 ? -6.387 -1.422 7.794 1.00 85.88 85 GLY A CA 1
ATOM 624 C C . GLY A 1 85 ? -4.914 -1.055 7.591 1.00 85.88 85 GLY A C 1
ATOM 625 O O . GLY A 1 85 ? -4.415 -1.106 6.473 1.00 85.88 85 GLY A O 1
ATOM 626 N N . ALA A 1 86 ? -4.173 -0.775 8.667 1.00 85.00 86 ALA A N 1
ATOM 627 C CA . ALA A 1 86 ? -2.751 -0.440 8.570 1.00 85.00 86 ALA A CA 1
ATOM 628 C C . ALA A 1 86 ? -1.925 -1.602 7.994 1.00 85.00 86 ALA A C 1
ATOM 630 O O . ALA A 1 86 ? -1.065 -1.384 7.143 1.00 85.00 86 ALA A O 1
ATOM 631 N N . ALA A 1 87 ? -2.220 -2.840 8.401 1.00 90.12 87 ALA A N 1
ATOM 632 C CA . ALA A 1 87 ? -1.581 -4.028 7.846 1.00 90.12 87 ALA A CA 1
ATOM 633 C C . ALA A 1 87 ? -1.868 -4.198 6.343 1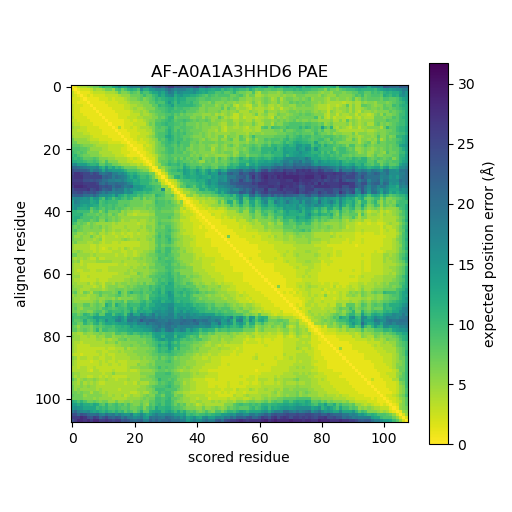.00 90.12 87 ALA A C 1
ATOM 635 O O . ALA A 1 87 ? -0.968 -4.579 5.597 1.00 90.12 87 ALA A O 1
ATOM 636 N N . MET A 1 88 ? -3.084 -3.875 5.887 1.00 90.19 88 MET A N 1
ATOM 637 C CA . MET A 1 88 ? -3.437 -3.905 4.462 1.00 90.19 88 MET A CA 1
ATOM 638 C C . MET A 1 88 ? -2.643 -2.876 3.649 1.00 90.19 88 MET A C 1
ATOM 640 O O . MET A 1 88 ? -2.117 -3.235 2.600 1.00 90.19 88 MET A O 1
ATOM 644 N N . VAL A 1 89 ? -2.488 -1.642 4.148 1.00 88.62 89 VAL A N 1
ATOM 645 C CA . VAL A 1 89 ? -1.654 -0.616 3.488 1.00 88.62 89 VAL A CA 1
ATOM 646 C C . VAL A 1 89 ? -0.210 -1.097 3.362 1.00 88.62 89 VAL A C 1
ATOM 648 O O . VAL A 1 89 ? 0.378 -1.025 2.286 1.00 88.62 89 VAL A O 1
ATOM 651 N N . VAL A 1 90 ? 0.352 -1.653 4.439 1.00 89.12 90 VAL A N 1
ATOM 652 C CA . VAL A 1 90 ? 1.716 -2.199 4.425 1.00 89.12 90 VAL A CA 1
ATOM 653 C C . VAL A 1 90 ? 1.841 -3.336 3.406 1.00 89.12 90 VAL A C 1
ATOM 655 O O . VAL A 1 90 ? 2.787 -3.349 2.623 1.00 89.12 90 VAL A O 1
ATOM 658 N N . ALA A 1 91 ? 0.882 -4.263 3.364 1.00 90.88 91 ALA A N 1
ATOM 659 C CA . ALA A 1 91 ? 0.889 -5.367 2.407 1.00 90.88 91 ALA A CA 1
ATOM 660 C C . ALA A 1 91 ? 0.797 -4.885 0.948 1.00 90.88 91 ALA A C 1
ATOM 662 O O . ALA A 1 91 ? 1.548 -5.368 0.101 1.00 90.88 91 ALA A O 1
ATOM 663 N N . ALA A 1 92 ? -0.071 -3.910 0.664 1.00 90.12 92 ALA A N 1
ATOM 664 C CA . ALA A 1 92 ? -0.186 -3.295 -0.657 1.00 90.12 92 ALA A CA 1
ATOM 665 C C . ALA A 1 92 ? 1.127 -2.619 -1.071 1.00 90.12 92 ALA A C 1
ATOM 667 O O . ALA A 1 92 ? 1.591 -2.794 -2.196 1.00 90.12 92 ALA A O 1
ATOM 668 N N . PHE A 1 93 ? 1.776 -1.930 -0.131 1.00 86.56 93 PHE A N 1
ATOM 669 C CA . PHE A 1 93 ? 3.063 -1.290 -0.364 1.00 86.56 93 PHE A CA 1
ATOM 670 C C . PHE A 1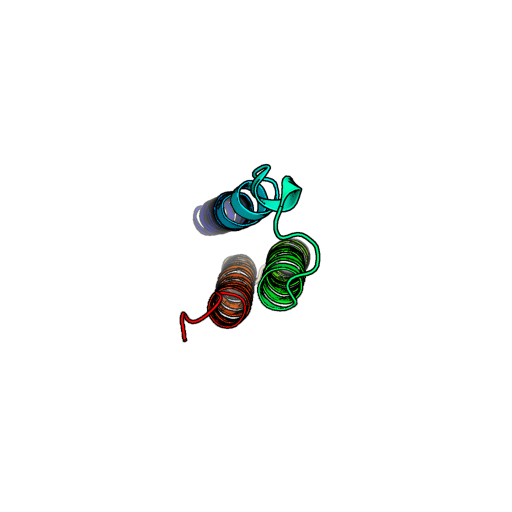 93 ? 4.173 -2.298 -0.687 1.00 86.56 93 PHE A C 1
ATOM 672 O O . PHE A 1 93 ? 4.926 -2.109 -1.639 1.00 86.56 93 PHE A O 1
ATOM 679 N N . PHE A 1 94 ? 4.253 -3.407 0.054 1.00 90.44 94 PHE A N 1
ATOM 680 C CA . PHE A 1 94 ? 5.189 -4.489 -0.263 1.00 90.44 94 PHE A CA 1
ATOM 681 C C . PHE A 1 94 ? 4.903 -5.115 -1.632 1.00 90.44 94 PHE A C 1
ATOM 683 O O . PHE A 1 94 ? 5.840 -5.386 -2.382 1.00 90.44 94 PHE A O 1
ATOM 690 N N . GLY A 1 95 ? 3.629 -5.307 -1.984 1.00 89.25 95 GLY A N 1
ATOM 691 C CA . GLY A 1 95 ? 3.230 -5.780 -3.309 1.00 89.25 95 GLY A CA 1
ATOM 692 C C . GLY A 1 95 ? 3.704 -4.843 -4.421 1.00 89.25 95 GLY A C 1
ATOM 693 O O . GLY A 1 95 ? 4.354 -5.286 -5.366 1.00 89.25 95 GLY A O 1
ATOM 694 N N . ALA A 1 96 ? 3.459 -3.541 -4.271 1.00 87.88 96 ALA A N 1
ATOM 695 C CA . ALA A 1 96 ? 3.915 -2.525 -5.213 1.00 87.88 96 ALA A CA 1
ATOM 696 C C . ALA A 1 96 ? 5.444 -2.478 -5.329 1.00 87.88 96 ALA A C 1
ATOM 698 O O . ALA A 1 96 ? 5.971 -2.427 -6.437 1.00 87.88 96 ALA A O 1
ATOM 699 N N . LEU A 1 97 ? 6.165 -2.587 -4.210 1.00 85.44 97 LEU A N 1
ATOM 700 C CA . LEU A 1 97 ? 7.627 -2.605 -4.196 1.00 85.44 97 LEU A CA 1
ATOM 701 C C . LEU A 1 97 ? 8.190 -3.795 -4.983 1.00 85.44 97 LEU A C 1
ATOM 703 O O . LEU A 1 97 ? 9.123 -3.622 -5.765 1.00 85.44 97 LEU A O 1
ATOM 707 N N . LEU A 1 98 ? 7.602 -4.985 -4.839 1.00 88.44 98 LEU A N 1
ATOM 708 C CA . LEU A 1 98 ? 7.995 -6.164 -5.618 1.00 88.44 98 LEU A CA 1
ATOM 709 C C . LEU A 1 98 ? 7.731 -5.979 -7.119 1.00 88.44 98 LEU A C 1
ATOM 711 O O . LEU A 1 98 ? 8.569 -6.357 -7.940 1.00 88.44 98 LEU A O 1
ATOM 715 N N . ILE A 1 99 ? 6.599 -5.367 -7.479 1.00 86.88 99 ILE A N 1
ATOM 716 C CA . ILE A 1 99 ? 6.266 -5.046 -8.874 1.00 86.88 99 ILE A CA 1
ATOM 717 C C . ILE A 1 99 ? 7.285 -4.050 -9.439 1.00 86.88 99 ILE A C 1
ATOM 719 O O . ILE A 1 99 ? 7.843 -4.285 -10.509 1.00 86.88 99 ILE A O 1
ATOM 723 N N . TRP A 1 100 ? 7.593 -2.977 -8.711 1.00 83.62 100 TRP A N 1
ATOM 724 C CA . TRP A 1 100 ? 8.565 -1.978 -9.150 1.00 83.62 100 TRP A CA 1
ATOM 725 C C . TRP A 1 100 ? 9.961 -2.569 -9.326 1.00 83.62 100 TRP A C 1
ATOM 727 O O . TRP A 1 100 ? 10.572 -2.350 -10.367 1.00 83.62 100 TRP A O 1
ATOM 737 N N . VAL A 1 101 ? 10.443 -3.379 -8.375 1.00 84.00 101 VAL A N 1
ATOM 738 C CA . VAL A 1 101 ? 11.756 -4.041 -8.476 1.00 84.00 101 VAL A CA 1
ATOM 739 C C . VAL A 1 101 ? 11.836 -4.952 -9.706 1.00 84.00 101 VAL A C 1
ATOM 741 O O . VAL A 1 101 ? 12.860 -4.960 -10.384 1.00 84.00 101 VAL A O 1
ATOM 744 N N . ASN A 1 102 ? 10.760 -5.666 -10.052 1.00 84.56 102 ASN A N 1
ATOM 745 C CA . ASN A 1 102 ? 10.705 -6.492 -11.266 1.00 84.56 102 ASN A CA 1
ATOM 746 C C . ASN A 1 102 ? 10.632 -5.668 -12.571 1.00 84.56 102 ASN A C 1
ATOM 748 O O . ASN A 1 102 ? 10.959 -6.163 -13.657 1.00 84.56 102 ASN A O 1
ATOM 752 N N . GLY A 1 103 ? 10.178 -4.418 -12.472 1.00 72.06 103 GLY A N 1
ATOM 753 C CA . GLY A 1 103 ? 10.118 -3.465 -13.575 1.00 72.06 103 GLY A CA 1
ATOM 754 C C . GLY A 1 103 ? 11.457 -2.797 -13.891 1.00 72.06 103 GLY A C 1
ATOM 755 O O . GLY A 1 103 ? 11.626 -2.328 -15.014 1.00 72.06 103 GLY A O 1
ATOM 756 N N . ILE A 1 104 ? 12.411 -2.760 -12.948 1.00 75.44 104 ILE A N 1
ATOM 757 C CA . ILE A 1 104 ? 13.717 -2.115 -13.154 1.00 75.44 104 ILE A CA 1
ATOM 758 C C . ILE A 1 104 ? 14.473 -2.851 -14.273 1.00 75.44 104 ILE A C 1
ATOM 760 O O . ILE A 1 104 ? 14.694 -4.062 -14.167 1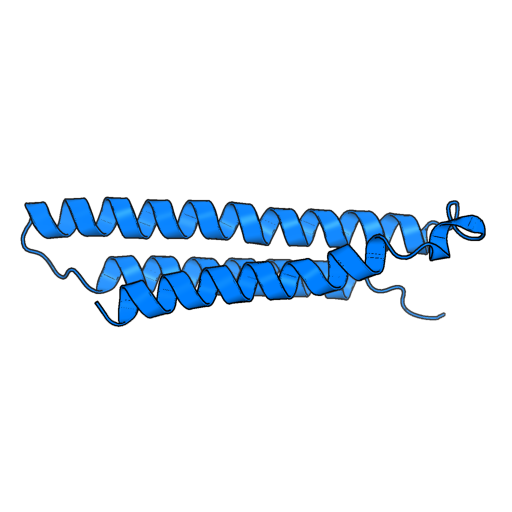.00 75.44 104 ILE A O 1
ATOM 764 N N . PRO A 1 105 ? 14.904 -2.153 -15.340 1.00 64.81 105 PRO A N 1
ATOM 765 C CA . PRO A 1 105 ? 15.685 -2.773 -16.398 1.00 64.81 105 PRO A CA 1
ATOM 766 C C . PRO A 1 105 ? 17.036 -3.234 -15.838 1.00 64.81 105 PRO A C 1
ATOM 768 O O . PRO A 1 105 ? 17.902 -2.428 -15.505 1.00 64.81 105 PRO A O 1
ATOM 771 N N . SER A 1 106 ? 17.228 -4.549 -15.728 1.00 65.94 106 SER A N 1
ATOM 772 C CA . SER A 1 106 ? 18.529 -5.131 -15.407 1.00 65.94 106 SER A CA 1
ATOM 773 C C . SER A 1 106 ? 19.466 -4.908 -16.593 1.00 65.94 106 SE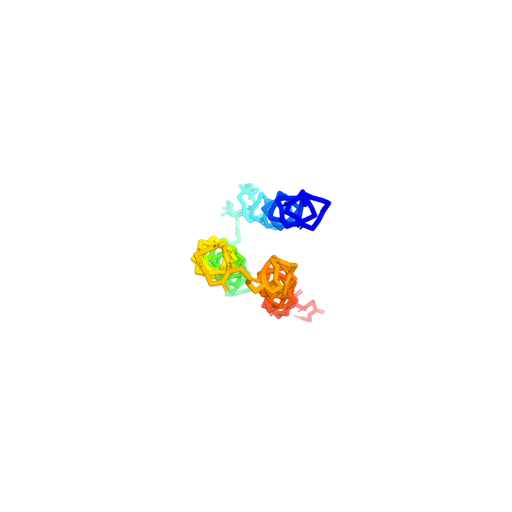R A C 1
ATOM 775 O O . SER A 1 106 ? 19.206 -5.403 -17.693 1.00 65.94 106 SER A O 1
ATOM 777 N N . GLY A 1 107 ? 20.531 -4.136 -16.381 1.00 52.19 107 GLY A N 1
ATOM 778 C CA . GLY A 1 107 ? 21.580 -3.914 -17.369 1.00 52.19 107 GLY A CA 1
ATOM 779 C C . GLY A 1 107 ? 22.350 -5.200 -17.659 1.00 52.19 107 GLY A C 1
ATOM 780 O O . GLY A 1 107 ? 23.320 -5.504 -16.973 1.00 52.19 107 GLY A O 1
ATOM 781 N N . HIS A 1 108 ? 21.907 -5.919 -18.686 1.00 39.75 108 HIS A N 1
ATOM 782 C CA . HIS A 1 108 ? 22.729 -6.751 -19.555 1.00 39.75 108 HIS A CA 1
ATOM 783 C C . HIS A 1 108 ? 22.364 -6.425 -21.007 1.00 39.75 108 HIS A C 1
ATOM 785 O O . HIS A 1 108 ? 21.167 -6.125 -21.284 1.00 39.75 108 HIS A O 1
#